Protein AF-A0A2C5YXS3-F1 (afdb_monomer_lite)

Secondary structure (DSSP, 8-state):
-TTHHHHHHHHHHHTTSS---HHHHHHHHHHHHHHHHHHHHHHSS-SSSSSSS--HHHHHHHHHHHHHHHHT--HHHHHH-HHHHHHHHHHHTSHHHHTTSPPPPPP-SPPPSSPPPHHHHHHHHHHHTTSS--

InterPro domains:
  IPR004046 Glutathione S-transferase, C-terminal [PF00043] (12-95)
  IPR010987 Glutathione S-transferase, C-terminal-like [PS50405] (1-119)
  IPR036282 Glutathione S-transferase, C-terminal domain superfamily [SSF47616] (5-104)

Radius of gyration: 15.81 Å; chains: 1; bounding box: 45×27×39 Å

Organism: NCBI:txid1399860

Foldseek 3Di:
DQQQVLLCQQVCQLLQVDPADLVSNVVSVVSNVVVLVVVLVCQVVALANDDNDDDPVLVVVLVSCVSCQQAPCAPVNCVVRVRVVNSSCVNCPDPVNVVPDPDHDHDHDHRDSDGYDPVSNVVVVVVVVPPPDD

Sequence (134 aa):
MEVAVPLTGWFQPLVGWREYDRALVSKSSQATLKAMDVVEAHLSDKSFLVGDTLSAADYFCAGLVYRGFQFFFDRNWRHHHPHVSQWYETVTNQPDYLATTHKLEVLEQCLVNEPPSETTIRNNRLRLTKTSMT

pLDDT: mean 85.34, std 11.99, range [34.03, 95.5]

Structure (mmCIF, N/CA/C/O backbone):
data_AF-A0A2C5YXS3-F1
#
_entry.id   AF-A0A2C5YXS3-F1
#
loop_
_atom_site.group_PDB
_atom_site.id
_atom_site.type_symbol
_atom_site.label_atom_id
_atom_site.label_alt_id
_atom_site.label_comp_id
_atom_site.label_asym_id
_atom_site.label_entity_id
_atom_site.label_seq_id
_atom_site.pdbx_PDB_ins_code
_atom_site.Cartn_x
_atom_site.Cartn_y
_atom_site.Cartn_z
_atom_site.occupancy
_atom_site.B_iso_or_equiv
_atom_site.auth_seq_id
_atom_site.auth_comp_id
_atom_site.auth_asym_id
_atom_site.auth_atom_id
_atom_site.pdbx_PDB_model_num
ATOM 1 N N . MET A 1 1 ? -1.877 -15.371 -1.942 1.00 53.09 1 MET A N 1
ATOM 2 C CA . MET A 1 1 ? -1.065 -14.130 -1.906 1.00 53.09 1 MET A CA 1
ATOM 3 C C . MET A 1 1 ? -1.359 -13.304 -3.158 1.00 53.09 1 MET A C 1
ATOM 5 O O . MET A 1 1 ? -0.551 -13.278 -4.077 1.00 53.09 1 MET A O 1
ATOM 9 N N . GLU A 1 2 ? -2.528 -12.668 -3.227 1.00 74.62 2 GLU A N 1
ATOM 10 C CA . GLU A 1 2 ? -2.998 -12.012 -4.462 1.00 74.62 2 GLU A CA 1
ATOM 11 C C . GLU A 1 2 ? -2.533 -10.562 -4.618 1.00 74.62 2 GLU A C 1
ATOM 13 O O . GLU A 1 2 ? -2.456 -10.080 -5.735 1.00 74.62 2 GLU A O 1
ATOM 18 N N . VAL A 1 3 ? -2.147 -9.885 -3.529 1.00 78.50 3 VAL A N 1
ATOM 19 C CA . VAL A 1 3 ? -1.641 -8.499 -3.572 1.00 78.50 3 VAL A CA 1
ATOM 20 C C . VAL A 1 3 ? -0.110 -8.456 -3.560 1.00 78.50 3 VAL A C 1
ATOM 22 O O . VAL A 1 3 ? 0.505 -7.771 -4.373 1.00 78.50 3 VAL A O 1
ATOM 25 N N . ALA A 1 4 ? 0.526 -9.227 -2.671 1.00 80.38 4 ALA A N 1
ATOM 26 C CA . ALA A 1 4 ? 1.971 -9.158 -2.435 1.00 80.38 4 ALA A CA 1
ATOM 27 C C . ALA A 1 4 ? 2.808 -9.555 -3.664 1.00 80.38 4 ALA A C 1
ATOM 29 O O . ALA A 1 4 ? 3.746 -8.853 -4.035 1.00 80.38 4 ALA A O 1
ATOM 30 N N . VAL A 1 5 ? 2.454 -10.662 -4.324 1.00 85.81 5 VAL A N 1
ATOM 31 C CA . VAL A 1 5 ? 3.188 -11.165 -5.496 1.00 85.81 5 VAL A CA 1
ATOM 32 C C . VAL A 1 5 ? 3.132 -10.174 -6.666 1.00 85.81 5 VAL A C 1
ATOM 34 O O . VAL A 1 5 ? 4.202 -9.761 -7.118 1.00 85.81 5 VAL A O 1
ATOM 37 N N . PRO A 1 6 ? 1.957 -9.716 -7.143 1.00 87.62 6 PRO A N 1
ATOM 38 C CA . PRO A 1 6 ? 1.929 -8.739 -8.227 1.00 87.62 6 PRO A CA 1
ATOM 39 C C . PRO A 1 6 ? 2.516 -7.387 -7.813 1.00 87.62 6 PRO A C 1
ATOM 41 O O . PRO A 1 6 ? 3.211 -6.777 -8.617 1.00 87.62 6 PRO A O 1
ATOM 44 N N . LEU A 1 7 ? 2.375 -6.955 -6.553 1.00 88.19 7 LEU A N 1
ATOM 45 C CA . LEU A 1 7 ? 3.005 -5.710 -6.108 1.00 88.19 7 LEU A CA 1
ATOM 46 C C . LEU A 1 7 ? 4.536 -5.798 -6.210 1.00 88.19 7 LEU A C 1
ATOM 48 O O . LEU A 1 7 ? 5.168 -4.880 -6.729 1.00 88.19 7 LEU A O 1
ATOM 52 N N . THR A 1 8 ? 5.142 -6.922 -5.804 1.00 87.19 8 THR A N 1
ATOM 53 C CA . THR A 1 8 ? 6.588 -7.143 -5.999 1.00 87.19 8 THR A CA 1
ATOM 54 C C . THR A 1 8 ? 6.985 -7.185 -7.474 1.00 87.19 8 THR A C 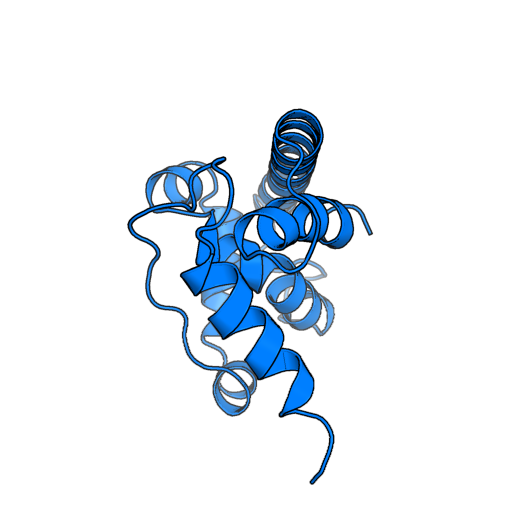1
ATOM 56 O O . THR A 1 8 ? 7.989 -6.580 -7.844 1.00 87.19 8 THR A O 1
ATOM 59 N N . GLY A 1 9 ? 6.176 -7.812 -8.332 1.00 86.94 9 GLY A N 1
ATOM 60 C CA . GLY A 1 9 ? 6.374 -7.805 -9.785 1.00 86.94 9 GLY A CA 1
ATOM 61 C C . GLY A 1 9 ? 6.238 -6.419 -10.425 1.00 86.94 9 GLY A C 1
ATOM 62 O O . GLY A 1 9 ? 6.811 -6.180 -11.484 1.00 86.94 9 GLY A O 1
ATOM 63 N N . TRP A 1 10 ? 5.529 -5.497 -9.771 1.00 90.00 10 TRP A N 1
ATOM 64 C CA . TRP A 1 10 ? 5.382 -4.116 -10.215 1.00 90.00 10 TRP A CA 1
ATOM 65 C C . TRP A 1 10 ? 6.588 -3.257 -9.814 1.00 90.00 10 TRP A C 1
ATOM 67 O O . TRP A 1 10 ? 7.198 -2.639 -10.682 1.00 90.00 10 TRP A O 1
ATOM 77 N N . PHE A 1 11 ? 6.984 -3.226 -8.534 1.00 90.12 11 PHE A N 1
ATOM 78 C CA . PHE A 1 11 ? 8.037 -2.296 -8.092 1.00 90.12 11 PHE A CA 1
ATOM 79 C C . PHE A 1 11 ? 9.467 -2.813 -8.287 1.00 90.12 11 PHE A C 1
ATOM 81 O O . PHE A 1 11 ? 10.352 -2.015 -8.586 1.00 90.12 11 PHE A O 1
ATOM 88 N N . GLN A 1 12 ? 9.732 -4.117 -8.113 1.00 88.12 12 GLN A N 1
ATOM 89 C CA . GLN A 1 12 ? 11.105 -4.650 -8.125 1.00 88.12 12 GLN A CA 1
ATOM 90 C C . GLN A 1 12 ? 11.863 -4.375 -9.435 1.00 88.12 12 GLN A C 1
ATOM 92 O O . GLN A 1 12 ? 13.049 -4.034 -9.357 1.00 88.12 12 GLN A O 1
ATOM 97 N N . PRO A 1 13 ? 11.228 -4.478 -10.620 1.00 88.56 13 PRO A N 1
ATOM 98 C CA . PRO A 1 13 ? 11.886 -4.129 -11.875 1.00 88.56 13 PRO A CA 1
ATOM 99 C C . PRO A 1 13 ? 12.180 -2.629 -11.993 1.00 88.56 13 PRO A C 1
ATOM 101 O O . PRO A 1 13 ? 13.232 -2.251 -12.495 1.00 88.56 13 PRO A O 1
ATOM 104 N N . LEU A 1 14 ? 11.297 -1.771 -11.468 1.00 87.31 14 LEU A N 1
ATOM 105 C CA . LEU A 1 14 ? 11.426 -0.307 -11.530 1.00 87.31 14 LEU A CA 1
ATOM 106 C C . LEU A 1 14 ? 12.511 0.245 -10.599 1.00 87.31 14 LEU A C 1
ATOM 108 O O . LEU A 1 14 ? 13.039 1.328 -10.829 1.00 87.31 14 LEU A O 1
ATOM 112 N N . VAL A 1 15 ? 12.867 -0.497 -9.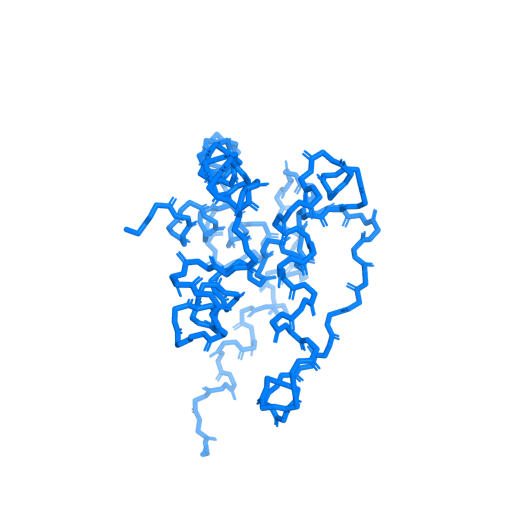549 1.00 87.06 15 VAL A N 1
ATOM 113 C CA . VAL A 1 15 ? 13.958 -0.133 -8.628 1.00 87.06 15 VAL A CA 1
ATOM 114 C C . VAL A 1 15 ? 15.271 -0.861 -8.938 1.00 87.06 15 VAL A C 1
ATOM 116 O O . VAL A 1 15 ? 16.259 -0.664 -8.227 1.00 87.06 15 VAL A O 1
ATOM 119 N N . GLY A 1 16 ? 15.307 -1.692 -9.985 1.00 83.25 16 GLY A N 1
ATOM 120 C CA . GLY A 1 16 ? 16.514 -2.402 -10.416 1.00 83.25 16 GLY A CA 1
ATOM 121 C C . GLY A 1 16 ? 16.883 -3.628 -9.580 1.00 83.25 16 GLY A C 1
ATOM 122 O O . GLY A 1 16 ? 18.036 -4.053 -9.595 1.00 83.25 16 GLY A O 1
ATOM 123 N N . TRP A 1 17 ? 15.937 -4.190 -8.823 1.00 85.00 17 TRP A N 1
ATOM 124 C CA . TRP A 1 17 ? 16.144 -5.447 -8.087 1.00 85.00 17 TRP A CA 1
ATOM 125 C C . TRP A 1 17 ? 15.928 -6.678 -8.967 1.00 85.00 17 TRP A C 1
ATOM 127 O O . TRP A 1 17 ? 16.450 -7.750 -8.670 1.00 85.00 17 TRP A O 1
ATOM 137 N N . ARG A 1 18 ? 15.151 -6.523 -10.040 1.00 84.75 18 ARG A N 1
ATOM 138 C CA . ARG A 1 18 ? 14.897 -7.538 -11.064 1.00 84.75 18 ARG A CA 1
ATOM 139 C C . ARG A 1 18 ? 15.031 -6.921 -12.451 1.00 84.75 18 ARG A C 1
ATOM 141 O O . ARG A 1 18 ? 15.039 -5.701 -12.589 1.00 84.75 18 ARG A O 1
ATOM 148 N N . GLU A 1 19 ? 15.132 -7.777 -13.460 1.00 85.69 19 GLU A N 1
ATOM 149 C CA . GLU A 1 19 ? 15.134 -7.362 -14.862 1.00 85.69 19 GLU A CA 1
ATOM 150 C C . GLU A 1 19 ? 13.826 -6.650 -15.228 1.00 85.69 19 GLU A C 1
ATOM 152 O O . GLU A 1 19 ? 12.742 -7.051 -14.794 1.00 85.69 19 GLU A O 1
ATOM 157 N N . TYR A 1 20 ? 13.947 -5.575 -16.009 1.00 89.00 20 TYR A N 1
ATOM 158 C CA . TYR A 1 20 ? 12.815 -4.775 -16.457 1.00 89.00 20 TYR A CA 1
ATOM 159 C C . TYR A 1 20 ? 12.151 -5.395 -17.685 1.00 89.00 20 TYR A C 1
ATOM 161 O O . TYR A 1 20 ? 12.751 -5.482 -18.753 1.00 89.00 20 TYR A O 1
ATOM 169 N N . ASP A 1 21 ? 10.878 -5.754 -17.531 1.00 90.56 21 ASP A N 1
ATOM 170 C CA . ASP A 1 21 ? 9.976 -6.112 -18.621 1.00 90.56 21 ASP A CA 1
ATOM 171 C C . ASP A 1 21 ? 8.709 -5.256 -18.510 1.00 90.56 21 ASP A C 1
ATOM 173 O O . ASP A 1 21 ? 7.908 -5.401 -17.582 1.00 90.56 21 ASP A O 1
ATOM 177 N N . ARG A 1 22 ? 8.511 -4.367 -19.487 1.00 89.94 22 ARG A N 1
ATOM 178 C CA . ARG A 1 22 ? 7.374 -3.441 -19.537 1.00 89.94 22 ARG A CA 1
ATOM 179 C C . ARG A 1 22 ? 6.022 -4.159 -19.513 1.00 89.94 22 ARG A C 1
ATOM 181 O O . ARG A 1 22 ? 5.092 -3.671 -18.863 1.00 89.94 22 ARG A O 1
ATOM 188 N N . ALA A 1 23 ? 5.892 -5.276 -20.230 1.00 91.19 23 ALA A N 1
ATOM 189 C CA . ALA A 1 23 ? 4.638 -6.017 -20.324 1.00 91.19 23 ALA A CA 1
ATOM 190 C C . ALA A 1 23 ? 4.322 -6.703 -18.991 1.00 91.19 23 ALA A C 1
ATOM 192 O O . ALA A 1 23 ? 3.187 -6.643 -18.510 1.00 91.19 23 ALA A O 1
ATOM 193 N N . LEU A 1 24 ? 5.341 -7.284 -18.351 1.00 89.12 24 LEU A N 1
ATOM 194 C CA . LEU A 1 24 ? 5.200 -7.901 -17.036 1.00 89.12 24 LEU A CA 1
ATOM 195 C C . LEU A 1 24 ? 4.850 -6.874 -15.953 1.00 89.12 24 LEU A C 1
ATOM 197 O O . LEU A 1 24 ? 3.962 -7.131 -15.137 1.00 89.12 24 LEU A O 1
ATOM 201 N N . VAL A 1 25 ? 5.497 -5.705 -15.970 1.00 91.56 25 VAL A N 1
ATOM 202 C CA . VAL A 1 25 ? 5.212 -4.600 -15.042 1.00 91.56 25 VAL A CA 1
ATOM 203 C C . VAL A 1 25 ? 3.765 -4.129 -15.202 1.00 91.56 25 VAL A C 1
ATOM 205 O O . VAL A 1 25 ? 3.045 -4.029 -14.212 1.00 91.56 25 VAL A O 1
ATOM 208 N N . SER A 1 26 ? 3.296 -3.917 -16.439 1.00 91.56 26 SER A N 1
ATOM 209 C CA . SER A 1 26 ? 1.909 -3.501 -16.698 1.00 91.56 26 SER A CA 1
ATOM 210 C C . SER A 1 26 ? 0.882 -4.564 -16.304 1.00 91.56 26 SER A C 1
ATOM 212 O O . SER A 1 26 ? -0.215 -4.235 -15.861 1.00 91.56 26 SER A O 1
ATOM 214 N N . LYS A 1 27 ? 1.201 -5.849 -16.479 1.00 93.00 27 LYS A N 1
ATOM 215 C CA . LYS A 1 27 ? 0.316 -6.937 -16.046 1.00 93.00 27 LYS A CA 1
ATOM 216 C C . LYS A 1 27 ? 0.234 -6.993 -14.522 1.00 93.00 27 LYS A C 1
ATOM 218 O O . LYS A 1 27 ? -0.845 -7.180 -13.964 1.00 93.00 27 LYS A O 1
ATOM 223 N N . SER A 1 28 ? 1.377 -6.825 -13.864 1.00 92.38 28 SER A N 1
ATOM 224 C CA . SER A 1 28 ? 1.491 -6.844 -12.408 1.00 92.38 28 SER A CA 1
ATOM 225 C C . SER A 1 28 ? 0.751 -5.665 -11.780 1.00 92.38 28 SER A C 1
ATOM 227 O O . SER A 1 28 ? -0.016 -5.873 -10.845 1.00 92.38 28 SER A O 1
ATOM 229 N N . SER A 1 29 ? 0.875 -4.462 -12.349 1.00 92.69 29 SER A N 1
ATOM 230 C CA . SER A 1 29 ? 0.143 -3.288 -11.870 1.00 92.69 29 SER A CA 1
ATOM 231 C C . SER A 1 29 ? -1.370 -3.467 -11.953 1.00 92.69 29 SER A C 1
ATOM 233 O O . SER A 1 29 ? -2.070 -3.246 -10.970 1.00 92.69 29 SER A O 1
ATOM 235 N N . GLN A 1 30 ? -1.881 -3.954 -13.086 1.00 93.31 30 GLN A N 1
ATOM 236 C CA . GLN A 1 30 ? -3.310 -4.228 -13.255 1.00 93.31 30 GLN A CA 1
ATOM 237 C C . GLN A 1 30 ? -3.818 -5.286 -12.270 1.00 93.31 30 GLN A C 1
ATOM 239 O O . GLN A 1 30 ? -4.920 -5.150 -11.745 1.00 93.31 30 GLN A O 1
ATOM 244 N N . ALA A 1 31 ? -3.033 -6.336 -12.012 1.00 93.31 31 ALA A N 1
ATOM 245 C CA . ALA A 1 31 ? -3.394 -7.360 -11.037 1.00 93.31 31 ALA A CA 1
ATOM 246 C C . ALA A 1 31 ? -3.434 -6.796 -9.608 1.00 93.31 31 ALA A C 1
ATOM 248 O O . ALA A 1 31 ? -4.381 -7.074 -8.876 1.00 93.31 31 ALA A O 1
ATOM 249 N N . THR A 1 32 ? -2.455 -5.965 -9.231 1.00 92.81 32 THR A N 1
ATOM 250 C CA . THR A 1 32 ? -2.454 -5.277 -7.935 1.00 92.81 32 THR A CA 1
ATOM 251 C C . THR A 1 32 ? -3.661 -4.359 -7.794 1.00 92.81 32 THR A C 1
ATOM 253 O O . THR A 1 32 ? -4.350 -4.447 -6.786 1.00 92.81 32 THR A O 1
ATOM 256 N N . LEU A 1 33 ? -3.946 -3.518 -8.792 1.00 93.25 33 LEU A N 1
ATOM 257 C CA . LEU A 1 33 ? -5.074 -2.583 -8.747 1.00 93.25 33 LEU A CA 1
ATOM 258 C C . LEU A 1 33 ? -6.410 -3.320 -8.594 1.00 93.25 33 LEU A C 1
ATOM 260 O O . LEU A 1 33 ? -7.156 -3.012 -7.676 1.00 93.25 33 LEU A O 1
ATOM 264 N N . LYS A 1 34 ? -6.642 -4.380 -9.379 1.00 93.44 34 LYS A N 1
ATOM 265 C CA . LYS A 1 34 ? -7.846 -5.218 -9.240 1.00 93.44 34 LYS A CA 1
ATOM 266 C C . LYS A 1 34 ? -7.987 -5.836 -7.854 1.00 93.44 34 LYS A C 1
ATOM 268 O O . LYS A 1 34 ? -9.090 -5.929 -7.330 1.00 93.44 34 LYS A O 1
ATOM 273 N N . ALA A 1 35 ? -6.884 -6.294 -7.268 1.00 92.75 35 ALA A N 1
ATOM 274 C CA . ALA A 1 35 ? -6.921 -6.841 -5.920 1.00 92.75 35 ALA A CA 1
ATOM 275 C C . ALA A 1 35 ? -7.243 -5.748 -4.887 1.00 92.75 35 ALA A C 1
ATOM 277 O O . ALA A 1 35 ? -7.990 -6.005 -3.948 1.00 92.75 35 ALA A O 1
ATOM 278 N N . MET A 1 36 ? -6.739 -4.525 -5.077 1.00 93.81 36 MET A N 1
ATOM 279 C CA . MET A 1 36 ? -7.083 -3.393 -4.215 1.00 93.81 36 MET A CA 1
ATOM 280 C C . MET A 1 36 ? -8.544 -2.959 -4.359 1.00 93.81 36 MET A C 1
ATOM 282 O O . MET A 1 36 ? -9.138 -2.615 -3.344 1.00 93.81 36 MET A O 1
ATOM 286 N N . ASP A 1 37 ? -9.144 -3.052 -5.551 1.00 94.25 37 ASP A N 1
ATOM 287 C CA . ASP A 1 37 ? -10.581 -2.795 -5.748 1.00 94.25 37 ASP A CA 1
ATOM 288 C C . ASP A 1 37 ? -11.438 -3.729 -4.874 1.00 94.25 37 ASP A C 1
ATOM 290 O O . ASP A 1 37 ? -12.441 -3.322 -4.290 1.00 94.25 37 ASP A O 1
ATOM 294 N N . VAL A 1 38 ? -11.024 -4.995 -4.73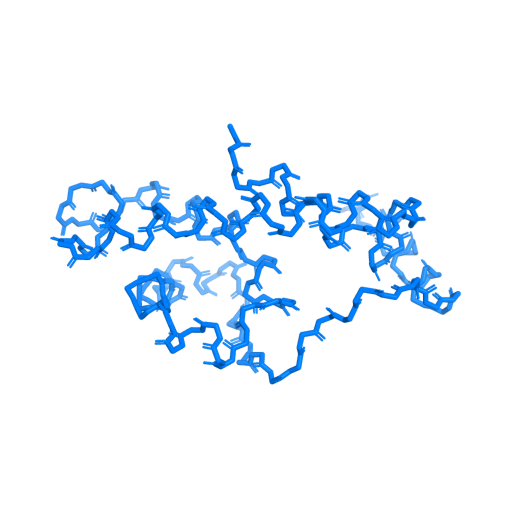9 1.00 94.06 38 VAL A N 1
ATOM 295 C CA . VAL A 1 38 ? -11.704 -5.971 -3.871 1.00 94.06 38 VAL A CA 1
ATOM 296 C C . VAL A 1 38 ? -11.554 -5.597 -2.397 1.00 94.06 38 VAL A C 1
ATOM 298 O O . VAL A 1 38 ? -12.518 -5.701 -1.640 1.00 94.06 38 VAL A O 1
ATOM 301 N N . VAL A 1 39 ? -10.366 -5.151 -1.978 1.00 92.56 39 VAL A N 1
ATOM 302 C CA . VAL A 1 39 ? -10.134 -4.708 -0.592 1.00 92.56 39 VAL A CA 1
ATOM 303 C C . VAL A 1 39 ? -10.940 -3.443 -0.285 1.00 92.56 39 VAL A C 1
ATOM 305 O O . VAL A 1 39 ? -11.541 -3.356 0.781 1.00 92.56 39 VAL A O 1
ATOM 308 N N . GLU A 1 40 ? -11.013 -2.501 -1.224 1.00 94.75 40 GLU A N 1
ATOM 309 C CA . GLU A 1 40 ? -11.838 -1.293 -1.122 1.00 94.75 40 GLU A CA 1
ATOM 310 C C . GLU A 1 40 ? -13.318 -1.635 -0.957 1.00 94.75 40 GLU A C 1
ATOM 312 O O . GLU A 1 40 ? -13.971 -1.124 -0.049 1.00 94.75 40 GLU A O 1
ATOM 317 N N . ALA A 1 41 ? -13.836 -2.559 -1.769 1.00 94.44 41 ALA A N 1
ATOM 318 C CA . ALA A 1 41 ? -15.206 -3.034 -1.629 1.00 94.44 41 ALA A CA 1
ATOM 319 C C . ALA A 1 41 ? -15.444 -3.723 -0.273 1.00 94.44 41 ALA A C 1
ATOM 321 O O . ALA A 1 41 ? -16.480 -3.503 0.351 1.00 94.44 41 ALA A O 1
ATOM 322 N N . HIS A 1 42 ? -14.488 -4.520 0.213 1.00 92.69 42 HIS A N 1
ATOM 323 C CA . HIS A 1 42 ? -14.594 -5.207 1.507 1.00 92.69 42 HIS A CA 1
ATOM 324 C C . HIS A 1 42 ? -14.572 -4.257 2.710 1.00 92.69 42 HIS A C 1
ATOM 326 O O . HIS A 1 42 ? -15.215 -4.548 3.716 1.00 92.69 42 HIS A O 1
ATOM 332 N N . LEU A 1 43 ? -13.837 -3.148 2.609 1.00 93.25 43 LEU A N 1
ATOM 333 C CA . LEU A 1 43 ? -13.737 -2.113 3.643 1.00 93.25 43 LEU A CA 1
ATOM 334 C C . LEU A 1 43 ? -14.836 -1.042 3.537 1.00 93.25 43 LEU A C 1
ATOM 336 O O . LEU A 1 43 ? -14.913 -0.162 4.388 1.00 93.25 43 LEU A O 1
ATOM 340 N N . SER A 1 44 ? -15.707 -1.108 2.527 1.00 93.56 44 SER A N 1
ATOM 341 C CA . SER A 1 44 ? -16.791 -0.127 2.360 1.00 93.56 44 SER A CA 1
ATOM 342 C C . SER A 1 44 ? -17.802 -0.130 3.514 1.00 93.56 44 SER A C 1
ATOM 344 O O . SER A 1 44 ? -18.378 0.904 3.844 1.00 93.56 44 SER A O 1
ATOM 346 N N . ASP A 1 45 ? -17.996 -1.282 4.159 1.00 91.25 45 ASP A N 1
ATOM 347 C CA . ASP A 1 45 ? -18.888 -1.486 5.302 1.00 91.25 45 ASP A CA 1
ATOM 348 C C . ASP A 1 45 ? -18.135 -1.875 6.588 1.00 91.25 45 ASP A C 1
ATOM 350 O O . ASP A 1 45 ? -18.769 -2.166 7.604 1.00 91.25 45 ASP A O 1
ATOM 354 N N . LYS A 1 46 ? -16.793 -1.899 6.565 1.00 89.31 46 LYS A N 1
ATOM 355 C CA . LYS A 1 46 ? -15.952 -2.385 7.671 1.00 89.31 46 LYS A CA 1
ATOM 356 C C . LYS A 1 46 ? -14.772 -1.465 7.938 1.00 89.31 46 LYS A C 1
ATOM 358 O O . LYS A 1 46 ? -14.031 -1.100 7.035 1.00 89.31 46 LYS A O 1
ATOM 363 N N . SER A 1 47 ? -14.528 -1.187 9.214 1.00 86.25 47 SER A N 1
ATOM 364 C CA . SER A 1 47 ? -13.378 -0.385 9.651 1.00 86.25 47 SER A CA 1
ATOM 365 C C . SER A 1 47 ? -12.052 -1.158 9.632 1.00 86.25 47 SER A C 1
ATOM 367 O O . SER A 1 47 ? -10.988 -0.551 9.519 1.00 86.25 47 SER A O 1
ATOM 369 N N . PHE A 1 48 ? -12.103 -2.489 9.755 1.00 90.38 48 PHE A N 1
ATOM 370 C CA . PHE A 1 48 ? -10.942 -3.381 9.815 1.00 90.38 48 PHE A CA 1
ATOM 371 C C . PHE A 1 48 ? -11.149 -4.601 8.916 1.00 90.38 48 PHE A C 1
ATOM 373 O O . PHE A 1 48 ? -12.271 -4.930 8.529 1.00 90.38 48 PHE A O 1
ATOM 380 N N . LEU A 1 49 ? -10.063 -5.300 8.583 1.00 88.31 49 LEU A N 1
ATOM 381 C CA . LEU A 1 49 ? -10.131 -6.456 7.687 1.00 88.31 49 LEU A CA 1
ATOM 382 C C . LEU A 1 49 ? -10.892 -7.636 8.302 1.00 88.31 49 LEU A C 1
ATOM 384 O O . LEU A 1 49 ? -11.545 -8.385 7.569 1.00 88.31 49 LEU A O 1
ATOM 388 N N . VAL A 1 50 ? -10.807 -7.808 9.626 1.00 90.00 50 VAL A N 1
ATOM 389 C CA . VAL A 1 50 ? -11.435 -8.911 10.363 1.00 90.00 50 VAL A CA 1
ATOM 390 C C . VAL A 1 50 ? -12.055 -8.397 11.663 1.00 90.00 50 VAL A C 1
ATOM 392 O O . VAL A 1 50 ? -11.340 -7.986 12.573 1.00 90.00 50 VAL A O 1
ATOM 395 N N . GLY A 1 51 ? -13.381 -8.503 11.776 1.00 86.56 51 GLY A N 1
ATOM 396 C CA . GLY A 1 51 ? -14.133 -8.068 12.957 1.00 86.56 51 GLY A CA 1
ATOM 397 C C . GLY A 1 51 ? -14.236 -6.546 13.092 1.00 86.56 51 GLY A C 1
ATOM 398 O O . GLY A 1 51 ? -14.009 -5.811 12.133 1.00 86.56 51 GLY A O 1
ATOM 399 N N . ASP A 1 52 ? -14.575 -6.090 14.300 1.00 84.75 52 ASP A N 1
ATOM 400 C CA . ASP A 1 52 ? -14.875 -4.676 14.586 1.00 84.75 52 ASP A CA 1
ATOM 401 C C . ASP A 1 52 ? -13.713 -3.925 15.259 1.00 84.75 52 ASP A C 1
ATOM 403 O O . ASP A 1 52 ? -13.801 -2.726 15.523 1.00 84.75 52 ASP A O 1
ATOM 407 N N . THR A 1 53 ? -12.610 -4.617 15.551 1.00 87.88 53 THR A N 1
ATOM 408 C CA . THR A 1 53 ? -11.441 -4.063 16.246 1.00 87.88 53 THR A CA 1
ATOM 409 C C . THR A 1 53 ? -10.155 -4.388 15.507 1.00 87.88 53 THR A C 1
ATOM 411 O O . THR A 1 53 ? -10.055 -5.434 14.869 1.00 87.88 53 THR A O 1
ATOM 414 N N . LEU A 1 54 ? -9.145 -3.535 15.683 1.00 88.88 54 LEU A N 1
ATOM 415 C CA . LEU A 1 54 ? -7.817 -3.732 15.116 1.00 88.88 54 LEU A CA 1
ATOM 416 C C . LEU A 1 54 ? -7.259 -5.122 15.453 1.00 88.88 54 LEU A C 1
ATOM 418 O O . LEU A 1 54 ? -7.218 -5.530 16.616 1.00 88.88 54 LEU A O 1
ATOM 422 N N . SER A 1 55 ? -6.799 -5.827 14.425 1.00 91.06 55 SER A N 1
ATOM 423 C CA . SER A 1 55 ? -6.322 -7.201 14.528 1.00 91.06 55 SER A CA 1
ATOM 424 C C . SER A 1 55 ? -4.913 -7.367 13.953 1.00 91.06 55 SER A C 1
ATOM 426 O O . SER A 1 55 ? -4.385 -6.511 13.240 1.00 91.06 55 SER A O 1
ATOM 428 N N . ALA A 1 56 ? -4.295 -8.524 14.207 1.00 87.25 56 ALA A N 1
ATOM 429 C CA . ALA A 1 56 ? -3.015 -8.876 13.590 1.00 87.25 56 ALA A CA 1
ATOM 430 C C . ALA A 1 56 ? -3.087 -8.922 12.049 1.00 87.25 56 ALA A C 1
ATOM 432 O O . ALA A 1 56 ? -2.079 -8.680 11.382 1.00 87.25 56 ALA A O 1
ATOM 433 N N . ALA A 1 57 ? -4.268 -9.202 11.480 1.00 90.12 57 ALA A N 1
ATOM 434 C CA . ALA A 1 57 ? -4.468 -9.192 10.034 1.00 90.12 57 ALA A CA 1
ATOM 435 C C . ALA A 1 57 ? -4.268 -7.785 9.456 1.00 90.12 57 ALA A C 1
ATOM 437 O O . ALA A 1 57 ? -3.636 -7.644 8.411 1.00 90.12 57 ALA A O 1
ATOM 438 N N . ASP A 1 58 ? -4.723 -6.749 10.164 1.00 91.25 58 ASP A N 1
ATOM 439 C CA . ASP A 1 58 ? -4.584 -5.360 9.731 1.00 91.25 58 ASP A CA 1
ATOM 440 C C . ASP A 1 58 ? -3.117 -4.936 9.673 1.00 91.25 58 ASP A C 1
ATOM 442 O O . ASP A 1 58 ? -2.658 -4.438 8.645 1.00 91.25 58 ASP A O 1
ATOM 446 N N . TYR A 1 59 ? -2.345 -5.217 10.727 1.00 90.75 59 TYR A N 1
ATOM 447 C CA . TYR A 1 59 ? -0.912 -4.917 10.748 1.00 90.75 59 TYR A CA 1
ATOM 448 C C . TYR A 1 59 ? -0.145 -5.647 9.645 1.00 90.75 59 TYR A C 1
ATOM 450 O O . TYR A 1 59 ? 0.684 -5.048 8.952 1.00 90.75 59 TYR A O 1
ATOM 458 N N . PHE A 1 60 ? -0.436 -6.935 9.452 1.00 89.94 60 PHE A N 1
ATOM 459 C CA . PHE A 1 60 ? 0.221 -7.733 8.425 1.00 89.94 60 PHE A CA 1
ATOM 460 C C . PHE A 1 60 ? -0.102 -7.215 7.019 1.00 89.94 60 PHE A C 1
ATOM 462 O O . PHE A 1 60 ? 0.804 -6.963 6.222 1.00 89.94 60 PHE A O 1
ATOM 469 N N . CYS A 1 61 ? -1.382 -6.991 6.718 1.00 91.62 61 CYS A N 1
ATOM 470 C CA . CYS A 1 61 ? -1.818 -6.500 5.416 1.00 91.62 61 CYS A CA 1
ATOM 471 C C . CYS A 1 61 ? -1.347 -5.068 5.140 1.00 91.62 61 CYS A C 1
ATOM 473 O O . CYS A 1 61 ? -0.938 -4.794 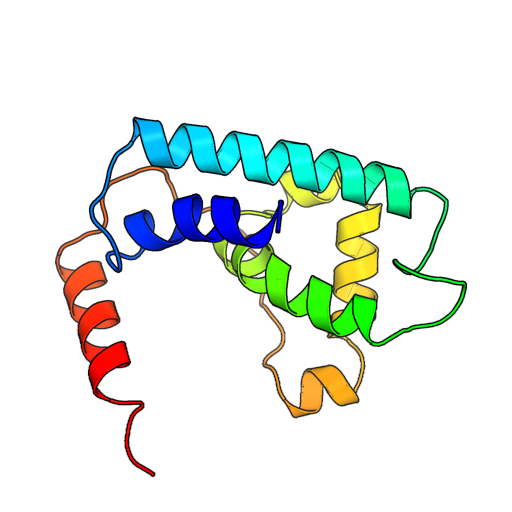4.012 1.00 91.62 61 CYS A O 1
ATOM 475 N N . ALA A 1 62 ? -1.312 -4.184 6.144 1.00 91.25 62 ALA A N 1
ATOM 476 C CA . ALA A 1 62 ? -0.733 -2.847 6.006 1.00 91.25 62 ALA A CA 1
ATOM 477 C C . ALA A 1 62 ? 0.756 -2.927 5.622 1.00 91.25 62 ALA A C 1
ATOM 479 O O . ALA A 1 62 ? 1.217 -2.215 4.729 1.00 91.25 62 ALA A O 1
ATOM 480 N N . GLY A 1 63 ? 1.506 -3.860 6.217 1.00 88.75 63 GLY A N 1
ATOM 481 C CA . GLY A 1 63 ? 2.882 -4.152 5.810 1.00 88.75 63 GLY A CA 1
ATOM 482 C C . GLY A 1 63 ? 3.001 -4.629 4.356 1.00 88.75 63 GLY A C 1
ATOM 483 O O . GLY A 1 63 ? 3.913 -4.208 3.643 1.00 88.75 63 GLY A O 1
ATOM 484 N N . LEU A 1 64 ? 2.063 -5.456 3.878 1.00 89.75 64 LEU A N 1
ATOM 485 C CA . LEU A 1 64 ? 2.071 -5.950 2.494 1.00 89.75 64 LEU A CA 1
ATOM 486 C C . LEU A 1 64 ? 1.853 -4.837 1.464 1.00 89.75 64 LEU A C 1
ATOM 488 O O . LEU A 1 64 ? 2.502 -4.845 0.419 1.00 89.75 64 LEU A O 1
ATOM 492 N N . VAL A 1 65 ? 0.963 -3.883 1.748 1.00 91.31 65 VAL A N 1
ATOM 493 C CA . VAL A 1 65 ? 0.644 -2.779 0.824 1.00 91.31 65 VAL A CA 1
ATOM 494 C C . VAL A 1 65 ? 1.545 -1.557 0.995 1.00 91.31 65 VAL A C 1
ATOM 496 O O . VAL A 1 65 ? 1.458 -0.628 0.194 1.00 91.31 65 VAL A O 1
ATOM 499 N N . TYR A 1 66 ? 2.460 -1.566 1.970 1.00 90.19 66 TYR A N 1
ATOM 500 C CA . TYR A 1 66 ? 3.390 -0.466 2.251 1.00 90.19 66 TYR A CA 1
ATOM 501 C C . TYR A 1 66 ? 4.113 0.043 0.995 1.00 90.19 66 TYR A C 1
ATOM 503 O O . TYR A 1 66 ? 4.174 1.244 0.746 1.00 90.19 66 TYR A O 1
ATOM 511 N N . ARG A 1 67 ? 4.620 -0.866 0.149 1.00 89.06 67 ARG A N 1
ATOM 512 C CA . ARG A 1 67 ? 5.313 -0.489 -1.098 1.00 89.06 67 ARG A CA 1
ATOM 513 C C . ARG A 1 67 ? 4.376 0.125 -2.140 1.00 89.06 67 ARG A C 1
ATOM 515 O O . ARG A 1 67 ? 4.836 0.905 -2.965 1.00 89.06 67 ARG A O 1
ATOM 522 N N . GLY A 1 68 ? 3.086 -0.198 -2.086 1.00 90.62 68 GLY A N 1
ATOM 523 C CA . GLY A 1 68 ? 2.054 0.451 -2.890 1.00 90.62 68 GLY A CA 1
ATOM 524 C C . GLY A 1 68 ? 1.894 1.914 -2.490 1.00 90.62 68 GLY A C 1
ATOM 525 O O . GLY A 1 68 ? 2.043 2.790 -3.336 1.00 90.62 68 GLY A O 1
ATOM 526 N N . PHE A 1 69 ? 1.721 2.188 -1.193 1.00 90.56 69 PHE A N 1
ATOM 527 C CA . PHE A 1 69 ? 1.652 3.557 -0.662 1.00 90.56 69 PHE A CA 1
ATOM 528 C C . PHE A 1 69 ? 2.941 4.354 -0.859 1.00 90.56 69 PHE A C 1
ATOM 530 O O . PHE A 1 69 ? 2.890 5.557 -1.092 1.00 90.56 69 PHE A O 1
ATOM 537 N N . GLN A 1 70 ? 4.091 3.686 -0.832 1.00 89.94 70 GLN A N 1
ATOM 538 C CA . GLN A 1 70 ? 5.377 4.333 -1.056 1.00 89.94 70 GLN A CA 1
ATOM 539 C C . GLN A 1 70 ? 5.618 4.748 -2.518 1.00 89.94 70 GLN A C 1
ATOM 541 O O . GLN A 1 70 ? 6.344 5.711 -2.742 1.00 89.94 70 GLN A O 1
ATOM 546 N N . PHE A 1 71 ? 5.085 4.019 -3.507 1.00 88.56 71 PHE A N 1
ATOM 547 C CA . PHE A 1 71 ? 5.500 4.190 -4.909 1.00 88.56 71 PHE A CA 1
ATOM 548 C C . PHE A 1 71 ? 4.377 4.410 -5.925 1.00 88.56 71 PHE A C 1
ATOM 550 O O . PHE A 1 71 ? 4.670 4.916 -7.009 1.00 88.56 71 PHE A O 1
ATOM 557 N N . PHE A 1 72 ? 3.128 4.036 -5.631 1.00 91.12 72 PHE A N 1
ATOM 558 C CA . PHE A 1 72 ? 2.055 4.000 -6.636 1.00 91.12 72 PHE A CA 1
ATOM 559 C C . PHE A 1 72 ? 0.700 4.549 -6.180 1.00 91.12 72 PHE A C 1
ATOM 561 O O . PHE A 1 72 ? -0.109 4.925 -7.021 1.00 91.12 72 PHE A O 1
ATOM 568 N N . PHE A 1 73 ? 0.400 4.574 -4.882 1.00 91.81 73 PHE A N 1
ATOM 569 C CA . PHE A 1 73 ? -0.896 5.053 -4.393 1.00 91.81 73 PHE A CA 1
ATOM 570 C C . PHE A 1 73 ? -0.833 6.554 -4.104 1.00 91.81 73 PHE A C 1
ATOM 572 O O . PHE A 1 73 ? -0.786 7.001 -2.957 1.00 91.81 73 PHE A O 1
ATOM 579 N N . ASP A 1 74 ? -0.800 7.336 -5.182 1.00 90.56 74 ASP A N 1
ATOM 580 C CA . ASP A 1 74 ? -0.793 8.795 -5.124 1.00 90.56 74 ASP A CA 1
ATOM 581 C C . ASP A 1 74 ? -2.119 9.385 -4.605 1.00 90.56 74 ASP A C 1
ATOM 583 O O . ASP A 1 74 ? -3.057 8.695 -4.191 1.00 90.56 74 ASP A O 1
ATOM 587 N N . ARG A 1 75 ? -2.201 10.718 -4.580 1.00 89.62 75 ARG A N 1
ATOM 588 C CA . ARG A 1 75 ? -3.413 11.439 -4.168 1.00 89.62 75 ARG A CA 1
ATOM 589 C C . ARG A 1 75 ? -4.639 11.069 -5.012 1.00 89.62 75 ARG A C 1
ATOM 591 O O . ARG A 1 75 ? -5.729 10.971 -4.454 1.00 89.62 75 ARG A O 1
ATOM 598 N N . ASN A 1 76 ? -4.482 10.879 -6.321 1.00 91.00 76 ASN A N 1
ATOM 599 C CA . ASN A 1 76 ? -5.605 10.568 -7.200 1.00 91.00 76 ASN A CA 1
ATOM 600 C C . ASN A 1 76 ? -6.118 9.147 -6.952 1.00 91.00 76 ASN A C 1
ATOM 602 O O . ASN A 1 76 ? -7.324 8.932 -6.865 1.00 91.00 76 ASN A O 1
ATOM 606 N N . TRP A 1 77 ? -5.216 8.182 -6.773 1.00 93.44 77 TRP A N 1
ATOM 607 C CA . TRP A 1 77 ? -5.593 6.814 -6.441 1.00 93.44 77 TRP A CA 1
ATOM 608 C C . TRP A 1 77 ? -6.352 6.749 -5.113 1.00 93.44 77 TRP A C 1
ATOM 610 O O . TRP A 1 77 ? -7.428 6.157 -5.054 1.00 93.44 77 TRP A O 1
ATOM 620 N N . ARG A 1 78 ? -5.854 7.437 -4.077 1.00 92.31 78 ARG A N 1
ATOM 621 C CA . ARG A 1 78 ? -6.497 7.482 -2.752 1.00 92.31 78 ARG A CA 1
ATOM 622 C C . ARG A 1 78 ? -7.863 8.167 -2.760 1.00 92.31 78 ARG A C 1
ATOM 624 O O . ARG A 1 78 ? -8.734 7.780 -1.994 1.00 92.31 78 ARG A O 1
ATOM 631 N N . HIS A 1 79 ? -8.080 9.133 -3.654 1.00 92.50 79 HIS A N 1
ATOM 632 C CA . HIS A 1 79 ? -9.404 9.728 -3.856 1.00 92.50 79 HIS A CA 1
ATOM 633 C C . HIS A 1 79 ? -10.430 8.705 -4.376 1.00 92.50 79 HIS A C 1
ATOM 635 O O . HIS A 1 79 ? -11.600 8.774 -4.018 1.00 92.50 79 HIS A O 1
ATOM 641 N N . HIS A 1 80 ? -9.998 7.752 -5.206 1.00 93.50 80 HIS A N 1
ATOM 642 C CA . HIS A 1 80 ? -10.859 6.684 -5.721 1.00 93.50 80 HIS A CA 1
ATOM 643 C C . HIS A 1 80 ? -10.962 5.474 -4.777 1.00 93.50 80 HIS A C 1
ATOM 645 O O . HIS A 1 80 ? -11.855 4.655 -4.963 1.00 93.50 80 HIS A O 1
ATOM 651 N N . HIS A 1 81 ? -10.083 5.382 -3.773 1.00 95.50 81 HIS A N 1
ATOM 652 C CA . HIS A 1 81 ? -10.038 4.294 -2.788 1.00 95.50 81 HIS A CA 1
ATOM 653 C C . HIS A 1 81 ? -10.020 4.851 -1.353 1.00 95.50 81 HIS A C 1
ATOM 655 O O . HIS A 1 81 ? -9.018 4.703 -0.632 1.00 95.50 81 HIS A O 1
ATOM 661 N N . PRO A 1 82 ? -11.065 5.594 -0.942 1.00 95.25 82 PRO A N 1
ATOM 662 C CA . PRO A 1 82 ? -11.093 6.253 0.356 1.00 95.25 82 PRO A CA 1
ATOM 663 C C . PRO A 1 82 ? -11.063 5.269 1.531 1.00 95.25 82 PRO A C 1
ATOM 665 O O . PRO A 1 82 ? -10.399 5.565 2.525 1.00 95.25 82 PRO A O 1
ATOM 668 N N . HIS A 1 83 ? -11.713 4.104 1.431 1.00 95.00 83 HIS A N 1
ATOM 669 C CA . HIS A 1 83 ? -11.830 3.173 2.559 1.00 95.00 83 HIS A CA 1
ATOM 670 C C . HIS A 1 83 ? -10.490 2.502 2.866 1.00 95.00 83 HIS A C 1
ATOM 672 O O . HIS A 1 83 ? -10.044 2.498 4.013 1.00 95.00 83 HIS A O 1
ATOM 678 N N . VAL A 1 84 ? -9.783 2.022 1.841 1.00 95.12 84 VAL A N 1
ATOM 679 C CA . VAL A 1 84 ? -8.421 1.489 1.973 1.00 95.12 84 VAL A CA 1
ATOM 680 C C . VAL A 1 84 ? -7.466 2.562 2.478 1.00 95.12 84 VAL A C 1
ATOM 682 O O . VAL A 1 84 ? -6.621 2.279 3.327 1.00 95.12 84 VAL A O 1
ATOM 685 N N . SER A 1 85 ? -7.581 3.791 1.973 1.00 93.75 85 SER A N 1
ATOM 686 C CA . SER A 1 85 ? -6.708 4.892 2.393 1.00 93.75 85 SER A CA 1
ATOM 687 C C . SER A 1 85 ? -6.897 5.219 3.875 1.00 93.75 85 SER A C 1
ATOM 689 O O . SER A 1 85 ? -5.920 5.300 4.618 1.00 93.75 85 SER A O 1
ATOM 691 N N . GLN A 1 86 ? -8.148 5.330 4.324 1.00 93.19 86 GLN A N 1
ATOM 692 C CA . GLN A 1 86 ? -8.492 5.584 5.720 1.00 93.19 86 GLN A CA 1
ATOM 693 C C . GLN A 1 86 ? -8.080 4.428 6.638 1.00 93.19 86 GLN A C 1
ATOM 695 O O . GLN A 1 86 ? -7.530 4.662 7.717 1.00 93.19 86 GLN A O 1
ATOM 700 N N . TRP A 1 87 ? -8.323 3.184 6.220 1.00 94.62 87 TRP A N 1
ATOM 701 C CA . TRP A 1 87 ? -7.877 1.995 6.943 1.00 94.62 87 TRP A CA 1
ATOM 702 C C . TRP A 1 87 ? -6.356 2.002 7.109 1.00 94.62 87 TRP A C 1
ATOM 704 O O . TRP A 1 87 ? -5.856 1.870 8.227 1.00 94.62 87 TRP A O 1
ATOM 714 N N . TYR A 1 88 ? -5.609 2.251 6.030 1.00 93.69 88 TYR A N 1
ATOM 715 C CA . TYR A 1 88 ? -4.151 2.289 6.077 1.00 93.69 88 TYR A CA 1
ATOM 716 C C . TYR A 1 88 ? -3.640 3.381 7.021 1.00 93.69 88 TYR A C 1
ATOM 718 O O . TYR A 1 88 ? -2.768 3.124 7.851 1.00 93.69 88 TYR A O 1
ATOM 726 N N . GLU A 1 89 ? -4.209 4.586 6.965 1.00 92.00 89 GLU A N 1
ATOM 727 C CA . GLU A 1 89 ? -3.867 5.663 7.899 1.00 92.00 89 GLU A CA 1
ATOM 728 C C . GLU A 1 89 ? -4.211 5.288 9.348 1.00 92.00 89 GLU A C 1
ATOM 730 O O . GLU A 1 89 ? -3.426 5.546 10.259 1.00 92.00 89 GLU A O 1
ATOM 735 N N . THR A 1 90 ? -5.341 4.625 9.582 1.00 92.19 90 THR A N 1
ATOM 736 C CA . THR A 1 90 ? -5.767 4.213 10.928 1.00 92.19 90 THR A CA 1
ATOM 737 C C . THR A 1 90 ? -4.824 3.169 11.528 1.00 92.19 90 THR A C 1
ATOM 739 O O . THR A 1 90 ? -4.471 3.270 12.703 1.00 92.19 90 THR A O 1
ATOM 742 N N . VAL A 1 91 ? -4.385 2.188 10.734 1.00 92.25 91 VAL A N 1
ATOM 743 C CA . VAL A 1 91 ? -3.452 1.136 11.170 1.00 92.25 91 VAL A CA 1
ATOM 744 C C . VAL A 1 91 ? -2.045 1.699 11.373 1.00 92.25 91 VAL A C 1
ATOM 746 O O . VAL A 1 91 ? -1.391 1.397 12.370 1.00 92.25 91 VAL A O 1
ATOM 749 N N . THR A 1 92 ? -1.571 2.541 10.452 1.00 90.88 92 THR A N 1
ATOM 750 C CA . THR A 1 92 ? -0.191 3.053 10.486 1.00 90.88 92 THR A CA 1
ATOM 751 C C . THR A 1 92 ? 0.041 4.171 11.499 1.00 90.88 92 THR A C 1
ATOM 753 O O . THR A 1 92 ? 1.183 4.395 11.892 1.00 90.88 92 THR A O 1
ATOM 756 N N . ASN A 1 93 ? -1.011 4.852 11.964 1.00 90.88 93 ASN A N 1
ATOM 757 C CA . ASN A 1 93 ? -0.913 5.837 13.045 1.00 90.88 93 ASN A CA 1
ATOM 758 C C . ASN A 1 93 ? -0.961 5.209 14.455 1.00 90.88 93 ASN A C 1
ATOM 760 O O . ASN A 1 93 ? -0.896 5.943 15.441 1.00 90.88 93 ASN A O 1
ATOM 764 N N . GLN A 1 94 ? -1.066 3.881 14.579 1.00 90.12 94 GLN A N 1
ATOM 765 C CA . GLN A 1 94 ? -1.021 3.215 15.883 1.00 90.12 94 GLN A CA 1
ATOM 766 C C . GLN A 1 94 ? 0.378 3.320 16.508 1.00 90.12 94 GLN A C 1
ATOM 768 O O . GLN A 1 94 ? 1.377 3.178 15.794 1.00 90.12 94 GLN A O 1
ATOM 773 N N . PRO A 1 95 ? 0.484 3.519 17.836 1.00 88.69 95 PRO A N 1
ATOM 774 C CA . PRO A 1 95 ? 1.773 3.674 18.508 1.00 88.69 95 PRO A CA 1
ATOM 775 C C . PRO A 1 95 ? 2.676 2.450 18.316 1.00 88.69 95 PRO A C 1
ATOM 777 O O . PRO A 1 95 ? 3.868 2.609 18.066 1.00 88.69 95 PRO A O 1
ATOM 780 N N . ASP A 1 96 ? 2.104 1.244 18.334 1.00 86.56 96 ASP A N 1
ATOM 781 C CA . ASP A 1 96 ? 2.843 -0.008 18.135 1.00 86.56 96 ASP A CA 1
ATOM 782 C C . ASP A 1 96 ? 3.441 -0.109 16.723 1.00 86.56 96 ASP A C 1
ATOM 784 O O . ASP A 1 96 ? 4.553 -0.607 16.532 1.00 86.56 96 ASP A O 1
ATOM 788 N N . TYR A 1 97 ? 2.727 0.411 15.721 1.00 85.75 97 TYR A N 1
ATOM 789 C CA . TYR A 1 97 ? 3.206 0.444 14.343 1.00 85.75 97 TYR A CA 1
ATOM 790 C C . TYR A 1 97 ? 4.332 1.470 14.175 1.00 85.75 97 TYR A C 1
ATOM 792 O O . TYR A 1 97 ? 5.379 1.171 13.596 1.00 85.75 97 TYR A O 1
ATOM 800 N N . LEU A 1 98 ? 4.154 2.669 14.734 1.00 87.50 98 LEU A N 1
ATOM 801 C CA . LEU A 1 98 ? 5.144 3.750 14.683 1.00 87.50 98 LEU A CA 1
ATOM 802 C C . LEU A 1 98 ? 6.401 3.453 15.510 1.00 87.50 98 LEU A C 1
ATOM 804 O O . LEU A 1 98 ? 7.472 3.962 15.193 1.00 87.50 98 LEU A O 1
ATOM 808 N N . ALA A 1 99 ? 6.310 2.599 16.531 1.00 88.75 99 ALA A N 1
ATOM 809 C CA . ALA A 1 99 ? 7.473 2.161 17.299 1.00 88.75 99 ALA A CA 1
ATOM 810 C C . ALA A 1 99 ? 8.489 1.371 16.450 1.00 88.75 99 ALA A C 1
ATOM 812 O O . ALA A 1 99 ? 9.666 1.305 16.800 1.00 88.75 99 ALA A O 1
ATOM 813 N N . THR A 1 100 ? 8.047 0.770 15.340 1.00 81.75 100 THR A N 1
ATOM 814 C CA . THR A 1 100 ? 8.880 -0.099 14.490 1.00 81.75 100 THR A CA 1
ATOM 815 C C . THR A 1 100 ? 9.050 0.413 13.062 1.00 81.75 100 THR A C 1
ATOM 817 O O . THR A 1 100 ? 9.910 -0.076 12.327 1.00 81.75 100 THR A O 1
ATOM 820 N N . THR A 1 101 ? 8.263 1.408 12.651 1.00 80.00 101 THR A N 1
ATOM 821 C CA . THR A 1 101 ? 8.236 1.908 11.275 1.00 80.00 101 THR A CA 1
ATOM 822 C C . THR A 1 101 ? 8.293 3.429 11.220 1.00 80.00 101 THR A C 1
ATOM 824 O O . THR A 1 101 ? 7.904 4.131 12.148 1.00 80.00 101 THR A O 1
ATOM 827 N N . HIS A 1 102 ? 8.776 3.953 10.095 1.00 80.38 102 HIS A N 1
ATOM 828 C CA . HIS A 1 102 ? 8.734 5.385 9.829 1.00 80.38 102 HIS A CA 1
ATOM 829 C C . HIS A 1 102 ? 7.409 5.724 9.156 1.00 80.38 102 HIS A C 1
ATOM 831 O O . HIS A 1 102 ? 6.994 5.029 8.222 1.00 80.38 102 HIS A O 1
ATOM 837 N N . LYS A 1 103 ? 6.779 6.817 9.595 1.00 79.75 103 LYS A N 1
ATOM 838 C CA . LYS A 1 103 ? 5.585 7.344 8.938 1.00 79.75 103 LYS A CA 1
ATOM 839 C C . LYS A 1 103 ? 5.917 7.671 7.484 1.00 79.75 103 LYS A C 1
ATOM 841 O O . LYS A 1 103 ? 6.873 8.393 7.212 1.00 79.75 103 LYS A O 1
ATOM 846 N N . LEU A 1 104 ? 5.138 7.112 6.563 1.00 82.25 104 LEU A N 1
ATOM 847 C CA . LEU A 1 104 ? 5.286 7.417 5.148 1.00 82.25 104 LEU A CA 1
ATOM 848 C C . LEU A 1 104 ? 4.872 8.861 4.883 1.00 82.25 104 LEU A C 1
ATOM 850 O O . LEU A 1 104 ? 3.806 9.307 5.313 1.00 82.25 104 LEU A O 1
ATOM 854 N N . GLU A 1 105 ? 5.717 9.570 4.142 1.00 83.56 105 GLU A N 1
ATOM 855 C CA . GLU A 1 105 ? 5.325 10.825 3.522 1.00 83.56 105 GLU A CA 1
ATOM 856 C C . GLU A 1 105 ? 4.294 10.553 2.431 1.00 83.56 105 GLU A C 1
ATOM 858 O O . GLU A 1 105 ? 4.285 9.503 1.781 1.00 83.56 105 GLU A O 1
ATOM 863 N N . VAL A 1 106 ? 3.396 11.512 2.250 1.00 80.88 106 VAL A N 1
ATOM 864 C CA . VAL A 1 106 ? 2.355 11.413 1.241 1.00 80.88 106 VAL A CA 1
ATOM 865 C C . VAL A 1 106 ? 2.992 11.415 -0.147 1.00 80.88 106 VAL A C 1
ATOM 867 O O . VAL A 1 106 ? 3.672 12.366 -0.518 1.00 80.88 106 VAL A O 1
ATOM 870 N N . LEU A 1 107 ? 2.720 10.370 -0.930 1.00 86.50 107 LEU A N 1
ATOM 871 C CA . LEU A 1 107 ? 3.219 10.268 -2.293 1.00 86.50 107 LEU A CA 1
ATOM 872 C C . LEU A 1 107 ? 2.579 11.327 -3.204 1.00 86.50 107 LEU A C 1
ATOM 874 O O . LEU A 1 107 ? 1.354 11.364 -3.371 1.00 86.50 107 LEU A O 1
ATOM 878 N N . GLU A 1 108 ? 3.425 12.150 -3.821 1.00 78.31 108 GLU A N 1
ATOM 879 C CA . GLU A 1 108 ? 3.017 13.144 -4.820 1.00 78.31 108 GLU A CA 1
ATOM 880 C C . GLU A 1 108 ? 3.118 12.612 -6.253 1.00 78.31 108 GLU A C 1
ATOM 882 O O . GLU A 1 108 ? 2.226 12.866 -7.060 1.00 78.31 108 GLU A O 1
ATOM 887 N N . GLN A 1 109 ? 4.171 11.848 -6.565 1.00 81.62 109 GLN A N 1
ATOM 888 C CA . GLN A 1 109 ? 4.424 11.320 -7.905 1.00 81.62 109 GLN A CA 1
ATOM 889 C C . GLN A 1 109 ? 4.687 9.814 -7.873 1.00 81.62 109 GLN A C 1
ATOM 891 O O . GLN A 1 109 ? 5.593 9.342 -7.188 1.00 81.62 109 GLN A O 1
ATOM 896 N N . CYS A 1 110 ? 3.916 9.066 -8.661 1.00 85.81 110 CYS A N 1
ATOM 897 C CA . CYS A 1 110 ? 4.112 7.632 -8.835 1.00 85.81 110 CYS A CA 1
ATOM 898 C C . CYS A 1 110 ? 5.411 7.310 -9.581 1.00 85.81 110 CYS A C 1
ATOM 900 O O . CYS A 1 110 ? 5.818 8.037 -10.491 1.00 85.81 110 CYS A O 1
ATOM 902 N N . LEU A 1 111 ? 6.007 6.155 -9.272 1.00 84.56 111 LEU A N 1
ATOM 903 C CA . LEU A 1 111 ? 7.041 5.584 -10.129 1.00 84.56 111 LEU A CA 1
ATOM 904 C C . LEU A 1 111 ? 6.466 5.305 -11.521 1.00 84.56 111 LEU A C 1
ATOM 906 O O . LEU A 1 111 ? 5.451 4.621 -11.680 1.00 84.56 111 LEU A O 1
ATOM 910 N N . VAL A 1 112 ? 7.152 5.822 -12.534 1.00 86.62 112 VAL A N 1
ATOM 911 C CA . VAL A 1 112 ? 6.799 5.614 -13.937 1.00 86.62 112 VAL A CA 1
ATOM 912 C C . VAL A 1 112 ? 7.214 4.219 -14.396 1.00 86.62 112 VAL A C 1
ATOM 914 O O . VAL A 1 112 ? 8.204 3.657 -13.927 1.00 86.62 112 VAL A O 1
ATOM 917 N N . ASN A 1 113 ? 6.456 3.647 -15.335 1.00 87.31 113 ASN A N 1
ATOM 918 C CA . ASN A 1 113 ? 6.799 2.369 -15.958 1.00 87.31 113 ASN A CA 1
ATOM 919 C C . ASN A 1 113 ? 7.897 2.562 -17.019 1.00 87.31 113 ASN A C 1
ATOM 921 O O . ASN A 1 113 ? 7.665 2.442 -18.228 1.00 87.31 113 ASN A O 1
ATOM 925 N N . GLU A 1 114 ? 9.087 2.879 -16.531 1.00 86.94 114 GLU A N 1
ATOM 926 C CA . GLU A 1 114 ? 10.309 3.089 -17.295 1.00 86.94 114 GLU A CA 1
ATOM 927 C C . GLU A 1 114 ? 11.445 2.263 -16.683 1.00 86.94 114 GLU A C 1
ATOM 929 O O . GLU A 1 114 ? 11.405 1.942 -15.489 1.00 86.94 114 GLU A O 1
ATOM 934 N N . PRO A 1 115 ? 12.451 1.873 -17.485 1.00 84.69 115 PRO A N 1
ATOM 935 C CA . PRO A 1 115 ? 13.586 1.130 -16.966 1.00 84.69 115 PRO A CA 1
ATOM 936 C C . PRO A 1 115 ? 14.338 1.944 -15.896 1.00 84.69 115 PRO A C 1
ATOM 938 O O . PRO A 1 115 ? 14.507 3.157 -16.047 1.00 84.69 115 PRO A O 1
ATOM 941 N N . PRO A 1 116 ? 14.828 1.296 -14.823 1.00 86.12 116 PRO A N 1
ATOM 942 C CA . PRO A 1 116 ? 15.610 1.974 -13.797 1.00 86.12 116 PRO A CA 1
ATOM 943 C C . PRO A 1 116 ? 16.916 2.520 -14.379 1.00 86.12 116 PRO A C 1
ATOM 945 O O . PRO A 1 116 ? 17.583 1.856 -15.172 1.00 86.12 116 PRO A O 1
ATOM 948 N N . SER A 1 117 ? 17.333 3.701 -13.919 1.00 84.69 117 SER A N 1
ATOM 949 C CA . SER A 1 117 ? 18.658 4.233 -14.259 1.00 84.69 117 SER A CA 1
ATOM 950 C C . SER A 1 117 ? 19.782 3.341 -13.706 1.00 84.69 117 SER A C 1
ATOM 952 O O . SER A 1 117 ? 19.625 2.719 -12.650 1.00 84.69 117 SER A O 1
ATOM 954 N N . GLU A 1 118 ? 20.953 3.326 -14.355 1.00 81.31 118 GLU A N 1
ATOM 955 C CA . GLU A 1 118 ? 22.135 2.600 -13.851 1.00 81.31 118 GLU A CA 1
ATOM 956 C C . GLU A 1 118 ? 22.508 3.017 -12.420 1.00 81.31 118 GLU A C 1
ATOM 958 O O . GLU A 1 118 ? 22.862 2.180 -11.585 1.00 81.31 118 GLU A O 1
ATOM 963 N N . THR A 1 119 ? 22.357 4.305 -12.103 1.00 79.88 119 THR A N 1
ATOM 964 C CA . THR A 1 119 ? 22.560 4.851 -10.756 1.00 79.88 119 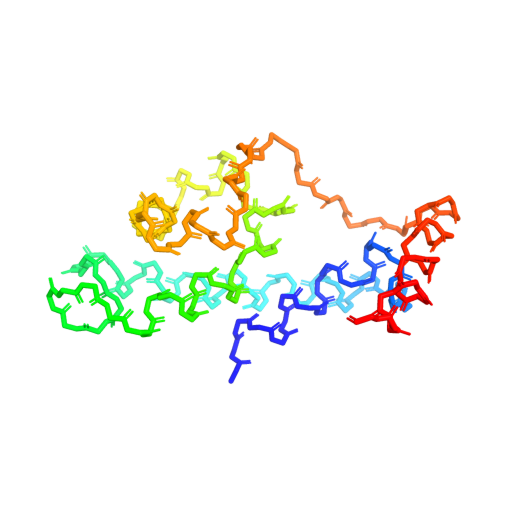THR A CA 1
ATOM 965 C C . THR A 1 119 ? 21.578 4.250 -9.749 1.00 79.88 119 THR A C 1
ATOM 967 O O . THR A 1 119 ? 21.986 3.854 -8.655 1.00 79.88 119 THR A O 1
ATOM 970 N N . THR A 1 120 ? 20.298 4.125 -10.118 1.00 80.94 120 THR A N 1
ATOM 971 C CA . THR A 1 120 ? 19.262 3.486 -9.290 1.00 80.94 120 THR A CA 1
ATOM 972 C C . THR A 1 120 ? 19.611 2.025 -9.024 1.00 80.94 120 THR A C 1
ATOM 974 O O . THR A 1 120 ? 19.622 1.604 -7.866 1.00 80.94 120 THR A O 1
ATOM 977 N N . ILE A 1 121 ? 19.975 1.272 -10.069 1.00 80.56 121 ILE A N 1
ATOM 978 C CA . ILE A 1 121 ? 20.381 -0.137 -9.955 1.00 80.56 121 ILE A CA 1
ATOM 979 C C . ILE A 1 121 ? 21.572 -0.262 -8.999 1.00 80.56 121 ILE A C 1
ATOM 981 O O . ILE A 1 121 ? 21.536 -1.059 -8.059 1.00 80.56 121 ILE A O 1
ATOM 985 N N . ARG A 1 122 ? 22.620 0.550 -9.190 1.00 77.56 122 ARG A N 1
ATOM 986 C CA . ARG A 1 122 ? 23.833 0.519 -8.361 1.00 77.56 122 ARG A CA 1
ATOM 987 C C . ARG A 1 122 ? 23.527 0.809 -6.892 1.00 77.56 122 ARG A C 1
ATOM 989 O O . ARG A 1 122 ? 23.937 0.039 -6.025 1.00 77.56 122 ARG A O 1
ATOM 996 N N . ASN A 1 123 ? 22.794 1.882 -6.603 1.00 80.50 123 ASN A N 1
ATOM 997 C CA . ASN A 1 123 ? 22.485 2.290 -5.229 1.00 80.50 123 ASN A CA 1
ATOM 998 C C . ASN A 1 123 ? 21.644 1.244 -4.491 1.00 80.50 123 ASN A C 1
ATOM 1000 O O . ASN A 1 123 ? 21.882 0.962 -3.315 1.00 80.50 123 ASN A O 1
ATOM 1004 N N . ASN A 1 124 ? 20.693 0.634 -5.192 1.00 78.56 124 ASN A N 1
ATOM 1005 C CA . ASN A 1 124 ? 19.774 -0.332 -4.611 1.00 78.56 124 ASN A CA 1
ATOM 1006 C C . ASN A 1 124 ? 20.399 -1.726 -4.455 1.00 78.56 124 ASN A C 1
ATOM 1008 O O . ASN A 1 124 ? 20.154 -2.397 -3.452 1.00 78.56 124 ASN A O 1
ATOM 1012 N N . ARG A 1 125 ? 21.277 -2.134 -5.380 1.00 67.12 125 ARG A N 1
ATOM 1013 C CA . ARG A 1 125 ? 22.025 -3.399 -5.300 1.00 67.12 125 ARG A CA 1
ATOM 1014 C C . ARG A 1 125 ? 23.080 -3.385 -4.188 1.00 67.12 125 ARG A C 1
ATOM 1016 O O . ARG A 1 125 ? 23.284 -4.404 -3.538 1.00 67.12 125 ARG A O 1
ATOM 1023 N N . LEU A 1 126 ? 23.699 -2.229 -3.920 1.00 57.00 126 LEU A N 1
ATOM 1024 C CA . LEU A 1 126 ? 24.679 -2.048 -2.836 1.00 57.00 126 LEU A CA 1
ATOM 1025 C C . LEU A 1 126 ? 24.057 -2.014 -1.427 1.00 57.00 126 LEU A C 1
ATOM 1027 O O . LEU A 1 126 ? 24.772 -2.219 -0.448 1.00 57.00 126 LEU A O 1
ATOM 1031 N N . ARG A 1 127 ? 22.750 -1.743 -1.295 1.00 54.34 127 ARG A N 1
ATOM 1032 C CA . ARG A 1 127 ? 22.053 -1.791 0.005 1.00 54.34 127 ARG A CA 1
ATOM 1033 C C . ARG A 1 127 ? 21.743 -3.223 0.441 1.00 54.34 127 ARG A C 1
ATOM 1035 O O . ARG A 1 127 ? 21.899 -3.532 1.615 1.00 54.34 127 ARG A O 1
ATOM 1042 N N . LEU A 1 128 ? 21.396 -4.110 -0.493 1.00 52.31 128 LEU A N 1
ATOM 1043 C CA . LEU A 1 128 ? 21.124 -5.523 -0.191 1.00 52.31 128 LEU A CA 1
ATOM 1044 C C . LEU A 1 128 ? 22.370 -6.286 0.284 1.00 52.31 128 LEU A C 1
ATOM 1046 O O . LEU A 1 128 ? 22.246 -7.250 1.030 1.00 52.31 128 LEU A O 1
ATOM 1050 N N . THR A 1 129 ? 23.573 -5.844 -0.092 1.00 48.09 129 THR A N 1
ATOM 1051 C CA . THR A 1 129 ? 24.828 -6.471 0.355 1.00 48.09 129 THR A CA 1
ATOM 1052 C C . THR A 1 129 ? 25.316 -5.981 1.719 1.00 48.09 129 THR A C 1
ATOM 1054 O O . THR A 1 129 ? 26.231 -6.582 2.272 1.00 48.09 129 THR A O 1
ATOM 1057 N N . LYS A 1 130 ? 24.729 -4.915 2.285 1.00 47.97 130 LYS A N 1
ATOM 1058 C CA . LYS A 1 130 ? 25.168 -4.320 3.562 1.00 47.97 130 LYS A CA 1
ATOM 1059 C C . LYS A 1 130 ? 24.241 -4.593 4.753 1.00 47.97 130 LYS A C 1
ATOM 1061 O O . LYS A 1 130 ? 24.582 -4.198 5.860 1.00 47.97 130 LYS A O 1
ATOM 1066 N N . THR A 1 131 ? 23.117 -5.288 4.570 1.00 44.91 131 THR A N 1
ATOM 1067 C CA . THR A 1 131 ? 22.184 -5.650 5.664 1.00 44.91 131 THR A CA 1
ATOM 1068 C C . THR A 1 131 ? 22.192 -7.155 5.936 1.00 44.91 131 THR A C 1
ATOM 1070 O O . THR A 1 131 ? 21.156 -7.799 6.046 1.00 44.91 131 THR A O 1
ATOM 1073 N N . SER A 1 132 ? 23.386 -7.736 6.020 1.00 42.12 132 SER A N 1
ATOM 1074 C CA . SER A 1 132 ? 23.592 -9.083 6.546 1.00 42.12 132 SER A CA 1
ATOM 1075 C C . SER A 1 132 ? 24.904 -9.090 7.318 1.00 42.12 132 SER A C 1
ATOM 1077 O O . SER A 1 132 ? 25.917 -9.502 6.770 1.00 42.12 132 SER A O 1
ATOM 1079 N N . MET A 1 133 ? 24.885 -8.526 8.530 1.00 38.31 133 MET A N 1
ATOM 1080 C CA . MET A 1 133 ? 25.795 -8.769 9.665 1.00 38.31 133 MET A CA 1
ATOM 1081 C C . MET A 1 133 ? 25.692 -7.592 10.643 1.00 38.31 133 MET A C 1
ATOM 10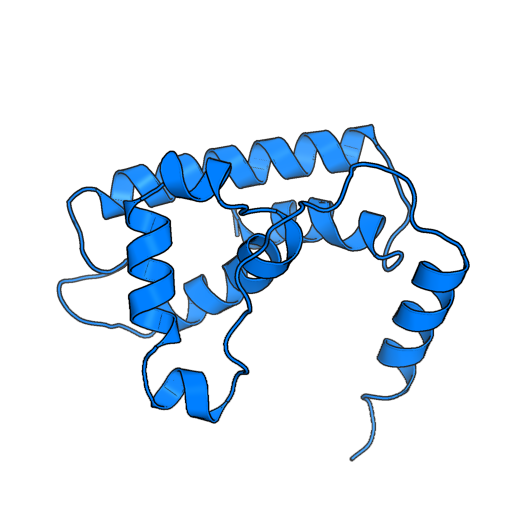83 O O . MET A 1 133 ? 26.383 -6.593 10.470 1.00 38.31 133 MET A O 1
ATOM 1087 N N . THR A 1 134 ? 24.802 -7.728 11.626 1.00 34.03 134 THR A N 1
ATOM 1088 C CA . THR A 1 134 ? 24.994 -7.467 13.069 1.00 34.03 134 THR A CA 1
ATOM 1089 C C . THR A 1 134 ? 23.729 -7.903 13.778 1.00 34.03 134 THR A C 1
ATOM 1091 O O . THR A 1 134 ? 22.650 -7.489 13.296 1.00 34.03 134 THR A O 1
#